Protein AF-A0A535LU01-F1 (afdb_monomer)

Mean predicted aligned error: 2.34 Å

Nearest PDB structures (foldseek):
  4bof-assembly4_D-2  TM=9.671E-01  e=2.432E-03  Streptococcus pyogenes
  2aci-assembly3_B  TM=9.410E-01  e=3.688E-03  Pseudomonas aeruginosa
  2abr-assembly1_C  TM=9.413E-01  e=8.482E-03  Pseudomonas aeruginosa
  2aaf-assembly2_B  TM=9.507E-01  e=1.200E-02  Pseudomonas aeruginosa
  8dpk-assembly2_D  TM=8.501E-01  e=6.272E-01  Trypanosoma brucei

Solvent-accessible surface area (backbone atoms only — not comparable to full-atom values): 3959 Å² total; per-residue (Å²): 102,68,96,73,44,48,83,31,56,26,74,78,49,93,54,29,34,36,31,56,58,94,31,67,67,56,51,48,56,41,42,76,72,64,30,51,77,45,70,45,90,35,70,75,73,14,71,74,66,79,34,38,55,47,73,76,51,78,87,85,78,86,88,132

Foldseek 3Di:
DVLQPLVQWADPDVLEIEWEPPNVVSVVVSVVVPHHYHYDHCPPPDNVVVAIPNNVDDDPDDDD

Radius of gyration: 11.64 Å; Cα contacts (8 Å, |Δi|>4): 90; chains: 1; bounding box: 27×20×30 Å

Secondary structure (DSSP, 8-state):
-TTTTTT--EEEETTEEEEETT-HHHHHHHHHTT-EEEEE--IIIIITTT--TTTT---S----

Sequence (64 aa):
EYATMATNVLALAPRKCLMLEGNPITKRLLEDAGCEVMTYRGNEISLKAEGGPTCLTRPIWREY

pLDDT: mean 96.19, std 3.7, range [73.62, 98.75]

Structure (mmCIF, N/CA/C/O backbone):
data_AF-A0A535LU01-F1
#
_entry.id   AF-A0A535LU01-F1
#
loop_
_atom_site.group_PDB
_atom_site.id
_atom_site.type_symbol
_atom_site.label_atom_id
_atom_site.label_alt_id
_atom_site.label_comp_id
_atom_site.label_asym_id
_atom_site.label_entity_id
_atom_site.label_seq_id
_atom_site.pdbx_PDB_ins_code
_atom_site.Cartn_x
_atom_site.Cartn_y
_atom_site.Cartn_z
_atom_site.occupancy
_atom_site.B_iso_or_equiv
_atom_site.auth_seq_id
_atom_site.auth_comp_id
_atom_site.auth_asym_id
_atom_site.auth_atom_id
_atom_site.pdbx_PDB_model_num
ATOM 1 N N . GLU A 1 1 ? 2.069 -8.054 -9.460 1.00 93.75 1 GLU A N 1
ATOM 2 C CA . GLU A 1 1 ? 2.559 -6.658 -9.549 1.00 93.75 1 GLU A CA 1
ATOM 3 C C . GLU A 1 1 ? 3.734 -6.417 -8.583 1.00 93.75 1 GLU A C 1
ATOM 5 O O . GLU A 1 1 ? 3.774 -5.445 -7.847 1.00 93.75 1 GLU A O 1
ATOM 10 N N . TYR A 1 2 ? 4.725 -7.317 -8.548 1.00 90.69 2 TYR A N 1
ATOM 11 C CA . TYR A 1 2 ? 5.798 -7.229 -7.545 1.00 90.69 2 TYR A CA 1
ATOM 12 C C . TYR A 1 2 ? 6.773 -6.071 -7.819 1.00 90.69 2 TYR A C 1
ATOM 14 O O . TYR A 1 2 ? 7.082 -5.301 -6.917 1.00 90.69 2 TYR A O 1
ATOM 22 N N . ALA A 1 3 ? 7.191 -5.901 -9.080 1.00 91.88 3 ALA A N 1
ATOM 23 C CA . ALA A 1 3 ? 8.140 -4.863 -9.499 1.00 91.88 3 ALA A CA 1
ATOM 24 C C . ALA A 1 3 ? 7.645 -3.422 -9.256 1.00 91.88 3 ALA A C 1
ATOM 26 O O . ALA A 1 3 ? 8.438 -2.492 -9.214 1.00 91.88 3 ALA A O 1
ATOM 27 N N . THR A 1 4 ? 6.338 -3.233 -9.073 1.00 94.00 4 THR A N 1
ATOM 28 C CA . THR A 1 4 ? 5.682 -1.944 -8.802 1.00 94.00 4 THR A CA 1
ATOM 29 C C . THR A 1 4 ? 5.338 -1.768 -7.318 1.00 94.00 4 THR A C 1
ATOM 31 O O . THR A 1 4 ? 4.492 -0.949 -6.958 1.00 94.00 4 THR A O 1
ATOM 34 N N . MET A 1 5 ? 6.006 -2.538 -6.447 1.00 94.62 5 MET A N 1
ATOM 35 C CA . MET A 1 5 ? 5.883 -2.506 -4.985 1.00 94.62 5 MET A CA 1
ATOM 36 C C . MET A 1 5 ? 4.472 -2.808 -4.459 1.00 94.62 5 MET A C 1
ATOM 38 O O . MET A 1 5 ? 4.090 -2.310 -3.402 1.00 94.62 5 MET A O 1
ATOM 42 N N . ALA A 1 6 ? 3.691 -3.647 -5.147 1.00 96.19 6 ALA A N 1
ATOM 43 C CA . ALA A 1 6 ? 2.315 -3.936 -4.734 1.00 96.19 6 ALA A CA 1
ATOM 44 C C . ALA A 1 6 ? 2.188 -4.549 -3.330 1.00 96.19 6 ALA A C 1
ATOM 46 O O . ALA A 1 6 ? 1.158 -4.400 -2.684 1.00 96.19 6 ALA A O 1
ATOM 47 N N . THR A 1 7 ? 3.226 -5.230 -2.839 1.00 95.56 7 THR A N 1
ATOM 48 C CA . THR A 1 7 ? 3.250 -5.817 -1.489 1.00 95.56 7 THR A CA 1
ATOM 49 C C . THR A 1 7 ? 3.518 -4.786 -0.392 1.00 95.56 7 THR A C 1
ATOM 51 O O . THR A 1 7 ? 3.333 -5.084 0.788 1.00 95.56 7 THR A O 1
ATOM 54 N N . ASN A 1 8 ? 3.936 -3.570 -0.750 1.00 97.62 8 ASN A N 1
ATOM 55 C CA . ASN A 1 8 ? 4.203 -2.499 0.196 1.00 97.62 8 ASN A CA 1
ATOM 56 C C . ASN A 1 8 ? 2.9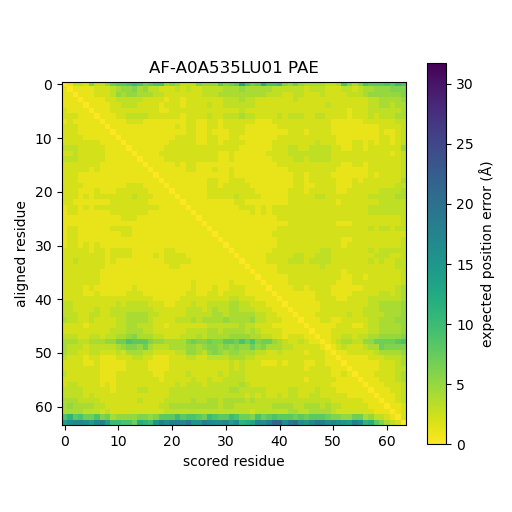00 -1.755 0.531 1.00 97.62 8 ASN A C 1
ATOM 58 O O . ASN A 1 8 ? 2.568 -0.722 -0.050 1.00 97.62 8 ASN A O 1
ATOM 62 N N . VAL A 1 9 ? 2.132 -2.339 1.449 1.00 98.12 9 VAL A N 1
ATOM 63 C CA . VAL A 1 9 ? 0.803 -1.865 1.851 1.00 98.12 9 VAL A CA 1
ATOM 64 C C . VAL A 1 9 ? 0.838 -1.484 3.326 1.00 98.12 9 VAL A C 1
ATOM 66 O O . VAL A 1 9 ? 1.086 -2.322 4.193 1.00 98.12 9 VAL A O 1
ATOM 69 N N . LEU A 1 10 ? 0.585 -0.213 3.628 1.00 98.50 10 LEU A N 1
ATOM 70 C CA . LEU A 1 10 ? 0.570 0.296 4.994 1.00 98.50 10 LEU A CA 1
ATOM 71 C C . LEU A 1 10 ? -0.817 0.129 5.610 1.00 98.50 10 LEU A C 1
ATOM 73 O O . LEU A 1 10 ? -1.767 0.790 5.199 1.00 98.50 10 LEU A O 1
ATOM 77 N N . ALA A 1 11 ? -0.928 -0.714 6.636 1.00 98.06 11 ALA A N 1
ATOM 78 C CA . ALA A 1 11 ? -2.135 -0.813 7.449 1.00 98.06 11 ALA A CA 1
ATOM 79 C C . ALA A 1 11 ? -2.261 0.408 8.375 1.00 98.06 11 ALA A C 1
ATOM 81 O O . ALA A 1 11 ? -1.378 0.660 9.208 1.00 98.06 11 ALA A O 1
ATOM 82 N N . LEU A 1 12 ? -3.370 1.134 8.238 1.00 97.19 12 LEU A N 1
ATOM 83 C CA . LEU A 1 12 ? -3.704 2.319 9.033 1.00 97.19 12 LEU A CA 1
ATOM 84 C C . LEU A 1 12 ? -4.626 1.963 10.206 1.00 97.19 12 LEU A C 1
ATOM 86 O O . LEU A 1 12 ? -4.436 2.462 11.309 1.00 97.19 12 LEU A O 1
ATOM 90 N N . ALA A 1 13 ? -5.567 1.048 9.978 1.00 97.38 13 ALA A N 1
ATOM 91 C CA . ALA A 1 13 ? -6.468 0.464 10.972 1.00 97.38 13 ALA A CA 1
ATOM 92 C C . ALA A 1 13 ? -6.872 -0.952 10.507 1.00 97.38 13 ALA A C 1
ATOM 94 O O . ALA A 1 13 ? -6.543 -1.328 9.372 1.00 97.38 13 ALA A O 1
ATOM 95 N N . PRO A 1 14 ? -7.583 -1.761 11.317 1.00 97.44 14 PRO A N 1
ATOM 96 C CA . PRO A 1 14 ? -8.154 -3.015 10.837 1.00 97.44 14 PRO A CA 1
ATOM 97 C C . PRO A 1 14 ? -8.950 -2.788 9.548 1.00 97.44 14 PRO A C 1
ATOM 99 O O . PRO A 1 14 ? -9.835 -1.937 9.501 1.00 97.44 14 PRO A O 1
ATOM 102 N N . ARG A 1 15 ? -8.599 -3.527 8.489 1.00 97.56 15 ARG A N 1
ATOM 103 C CA . ARG A 1 15 ? -9.220 -3.427 7.154 1.00 97.56 15 ARG A CA 1
ATOM 104 C C . ARG A 1 15 ? -9.119 -2.051 6.480 1.00 97.56 15 ARG A C 1
ATOM 106 O O . ARG A 1 15 ? -9.833 -1.820 5.517 1.00 97.56 15 ARG A O 1
ATOM 113 N N . LYS A 1 16 ? -8.222 -1.160 6.913 1.00 98.56 16 LYS A N 1
ATOM 114 C CA . LYS A 1 16 ? -7.946 0.112 6.224 1.00 98.56 16 LYS A CA 1
ATOM 115 C C . LYS A 1 16 ? -6.474 0.215 5.875 1.00 98.56 16 LYS A C 1
ATOM 117 O O . LYS A 1 16 ? -5.623 0.131 6.768 1.00 98.56 16 LYS A O 1
ATOM 122 N N . CYS A 1 17 ? -6.157 0.418 4.602 1.00 98.56 17 CYS A N 1
ATOM 123 C CA . CYS A 1 17 ? -4.771 0.480 4.160 1.00 98.56 17 CYS A CA 1
ATOM 124 C C . CYS A 1 17 ? -4.495 1.554 3.107 1.00 98.56 17 CYS A C 1
ATOM 126 O O . CYS A 1 17 ? -5.392 2.041 2.423 1.00 98.56 17 CYS A O 1
ATOM 128 N N . LEU A 1 18 ? -3.216 1.917 3.005 1.00 98.62 18 LEU A N 1
ATOM 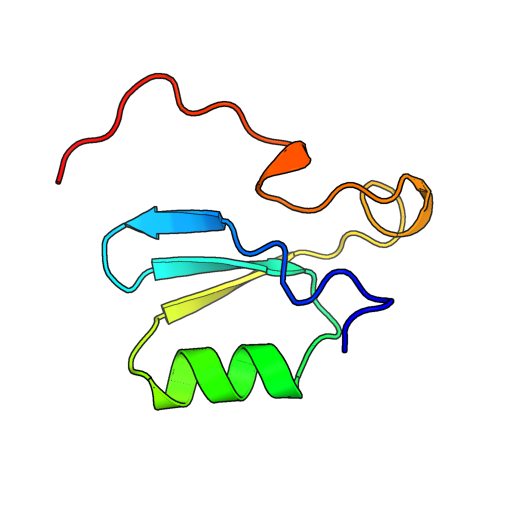129 C CA . LEU A 1 18 ? -2.657 2.797 1.989 1.00 98.62 18 LEU A CA 1
ATOM 130 C C . LEU A 1 18 ? -1.655 2.010 1.141 1.00 98.62 18 LEU A C 1
ATOM 132 O O . LEU A 1 18 ? -0.751 1.371 1.686 1.00 98.62 18 LEU A O 1
ATOM 136 N N . MET A 1 19 ? -1.785 2.081 -0.180 1.00 98.50 19 MET A N 1
ATOM 137 C CA . MET A 1 19 ? -0.846 1.468 -1.124 1.00 98.50 19 MET A CA 1
ATOM 138 C C . MET A 1 19 ? -0.483 2.413 -2.276 1.00 98.50 19 MET A C 1
ATOM 140 O O . MET A 1 19 ? -1.096 3.463 -2.458 1.00 98.50 19 MET A O 1
ATOM 144 N N . LEU A 1 20 ? 0.523 2.049 -3.067 1.00 97.56 20 LEU A N 1
ATOM 145 C CA . LEU A 1 20 ? 0.884 2.807 -4.262 1.00 97.56 20 LEU A CA 1
ATOM 146 C C . LEU A 1 20 ? -0.158 2.615 -5.379 1.00 97.56 20 LEU A C 1
ATOM 148 O O . LEU A 1 20 ? -0.597 1.488 -5.634 1.00 97.56 20 LEU A O 1
ATOM 152 N N . GLU A 1 21 ? -0.506 3.697 -6.079 1.00 97.56 21 GLU A N 1
ATOM 153 C CA . GLU A 1 21 ? -1.278 3.629 -7.328 1.00 97.56 21 GLU A CA 1
ATOM 154 C C . GLU A 1 21 ? -0.583 2.770 -8.402 1.00 97.56 21 GLU A C 1
ATOM 156 O O . GLU A 1 21 ? 0.635 2.606 -8.404 1.00 97.56 21 GLU A O 1
ATOM 161 N N . GLY A 1 22 ? -1.359 2.230 -9.346 1.00 96.19 22 GLY A N 1
ATOM 162 C CA . GLY A 1 22 ? -0.824 1.421 -10.451 1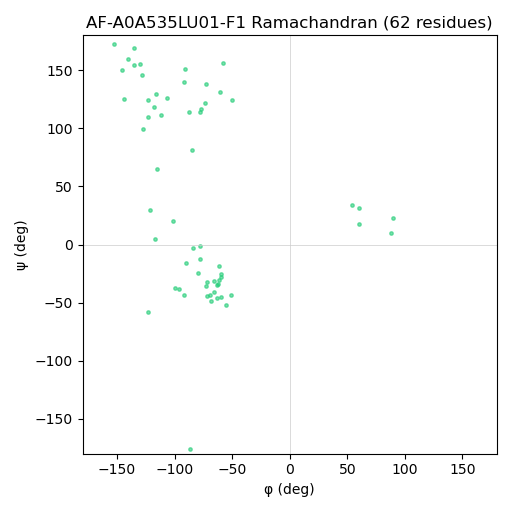.00 96.19 22 GLY A CA 1
ATOM 163 C C . GLY A 1 22 ? -0.685 -0.077 -10.158 1.00 96.19 22 GLY A C 1
ATOM 164 O O . GLY A 1 22 ? -0.119 -0.794 -10.976 1.00 96.19 22 GLY A O 1
ATOM 165 N N . ASN A 1 23 ? -1.240 -0.554 -9.039 1.00 97.81 23 ASN A N 1
ATOM 166 C CA . ASN A 1 23 ? -1.300 -1.973 -8.665 1.00 97.81 23 ASN A CA 1
ATOM 167 C C . ASN A 1 23 ? -2.763 -2.488 -8.605 1.00 97.81 23 ASN A C 1
ATOM 169 O O . ASN A 1 23 ? -3.275 -2.764 -7.513 1.00 97.81 23 ASN A O 1
ATOM 173 N N . PRO A 1 24 ? -3.493 -2.525 -9.743 1.00 98.06 24 PRO A N 1
ATOM 174 C CA . PRO A 1 24 ? -4.917 -2.863 -9.781 1.00 98.06 24 PRO A CA 1
ATOM 175 C C . PRO A 1 24 ? -5.256 -4.280 -9.303 1.00 98.06 24 PRO A C 1
ATOM 177 O O . PRO A 1 24 ? -6.315 -4.456 -8.698 1.00 98.06 24 PRO A O 1
ATOM 180 N N . ILE A 1 25 ? -4.402 -5.284 -9.536 1.00 98.44 25 ILE A N 1
ATOM 181 C CA . ILE A 1 25 ? -4.677 -6.661 -9.089 1.00 98.44 25 ILE A CA 1
ATOM 182 C C . ILE A 1 25 ? -4.614 -6.722 -7.566 1.00 98.44 25 ILE A C 1
ATOM 184 O O . ILE A 1 25 ? -5.538 -7.229 -6.931 1.00 98.44 25 ILE A O 1
ATOM 188 N N . THR A 1 26 ? -3.556 -6.179 -6.965 1.00 98.38 26 THR A N 1
ATOM 189 C CA . THR A 1 26 ? -3.433 -6.181 -5.505 1.00 98.38 26 THR A CA 1
ATOM 190 C C . THR A 1 26 ? -4.504 -5.326 -4.840 1.00 98.38 26 THR A C 1
ATOM 192 O O . THR A 1 26 ? -5.085 -5.775 -3.852 1.00 98.38 26 THR A O 1
ATOM 195 N N . LYS A 1 27 ? -4.825 -4.151 -5.398 1.00 98.62 27 LYS A N 1
ATOM 196 C CA . LYS A 1 27 ? -5.933 -3.321 -4.905 1.00 98.62 27 LYS A CA 1
ATOM 197 C C . LYS A 1 27 ? -7.243 -4.110 -4.885 1.00 98.62 27 LYS A C 1
ATOM 199 O O . LYS A 1 27 ? -7.869 -4.203 -3.834 1.00 98.62 27 LYS A O 1
ATOM 204 N N . ARG A 1 28 ? -7.601 -4.744 -6.006 1.00 98.69 28 ARG A N 1
ATOM 205 C CA . ARG A 1 28 ? -8.828 -5.540 -6.113 1.00 98.69 28 ARG A CA 1
ATOM 206 C C . ARG A 1 28 ? -8.860 -6.688 -5.107 1.00 98.69 28 ARG A C 1
ATOM 208 O O . ARG A 1 28 ? -9.867 -6.874 -4.445 1.00 98.69 28 ARG A O 1
ATOM 215 N N . LEU A 1 29 ? -7.767 -7.437 -4.956 1.00 98.56 29 LEU A N 1
ATOM 216 C CA . LEU A 1 29 ? -7.711 -8.548 -3.998 1.00 98.56 29 LEU A CA 1
ATOM 217 C C . LEU A 1 29 ? -7.878 -8.080 -2.543 1.00 98.56 29 LEU A C 1
ATOM 219 O O . LEU A 1 29 ? -8.471 -8.791 -1.735 1.00 98.56 29 LEU A O 1
ATOM 223 N N . LEU A 1 30 ? -7.366 -6.894 -2.200 1.00 98.62 30 LEU A N 1
ATOM 224 C CA . LEU A 1 30 ? -7.567 -6.289 -0.882 1.00 98.62 30 LEU A CA 1
ATOM 225 C C . LEU A 1 30 ? -9.022 -5.842 -0.683 1.00 98.62 30 LEU A C 1
ATOM 227 O O . LEU A 1 30 ? -9.590 -6.099 0.378 1.00 98.62 30 LEU A O 1
ATOM 231 N N . GLU A 1 31 ? -9.622 -5.211 -1.692 1.00 98.69 31 GLU A N 1
ATOM 232 C CA . GLU A 1 31 ? -11.033 -4.800 -1.677 1.00 98.69 31 GLU A CA 1
ATOM 233 C C . GLU A 1 31 ? -11.971 -6.017 -1.577 1.00 98.69 31 GLU A C 1
ATOM 235 O O . GLU A 1 31 ? -12.843 -6.039 -0.710 1.00 98.69 31 GLU A O 1
ATOM 240 N N . ASP A 1 32 ? -11.732 -7.072 -2.364 1.00 98.75 32 ASP A N 1
ATOM 241 C CA . ASP A 1 32 ? -12.477 -8.342 -2.330 1.00 98.75 32 ASP A CA 1
ATOM 242 C C . ASP A 1 32 ? -12.343 -9.043 -0.963 1.00 98.75 32 ASP A C 1
ATOM 244 O O . ASP A 1 32 ? -13.261 -9.719 -0.498 1.00 98.75 32 ASP A O 1
ATOM 248 N N . ALA A 1 33 ? -11.214 -8.847 -0.273 1.00 98.56 33 ALA A N 1
ATOM 249 C CA . ALA A 1 33 ? -11.007 -9.323 1.091 1.00 98.56 33 ALA A CA 1
ATOM 250 C C . ALA A 1 33 ? -11.690 -8.446 2.162 1.00 98.56 33 ALA A C 1
ATOM 252 O O . ALA A 1 33 ? -11.590 -8.768 3.350 1.00 98.56 33 ALA A O 1
ATOM 253 N N . GLY A 1 34 ? -12.364 -7.357 1.779 1.00 98.62 34 GLY A N 1
ATOM 254 C CA . GLY A 1 34 ? -13.098 -6.455 2.668 1.00 98.62 34 GLY A CA 1
ATOM 255 C C . GLY A 1 34 ? -12.271 -5.301 3.238 1.00 98.62 34 GLY A C 1
ATOM 256 O O . GLY A 1 34 ? -12.603 -4.801 4.312 1.00 98.62 34 GLY A O 1
ATOM 257 N N . CYS A 1 35 ? -11.176 -4.907 2.583 1.00 98.75 35 CYS A N 1
ATOM 258 C CA . CYS A 1 35 ? -10.386 -3.745 2.988 1.00 98.75 35 CYS A CA 1
ATOM 259 C C . CYS A 1 35 ? -10.838 -2.463 2.270 1.00 98.75 35 CYS A C 1
ATOM 261 O O . CYS A 1 35 ? -11.064 -2.457 1.065 1.00 98.75 35 CYS A O 1
ATOM 263 N N . GLU A 1 36 ? -10.875 -1.350 2.999 1.00 98.69 36 GLU A N 1
ATOM 264 C CA . GLU A 1 36 ? -10.878 -0.000 2.439 1.00 98.69 36 GLU A CA 1
ATOM 265 C C . GLU A 1 36 ? -9.451 0.345 1.985 1.00 98.69 36 GLU A C 1
ATOM 267 O O . GLU A 1 36 ? -8.525 0.398 2.804 1.00 98.69 36 GLU A O 1
ATOM 272 N N . VAL A 1 37 ? -9.268 0.559 0.679 1.00 98.69 37 VAL A N 1
ATOM 273 C CA . VAL A 1 37 ? -7.950 0.790 0.073 1.00 98.69 37 VAL A CA 1
ATOM 274 C C . VAL A 1 37 ? -7.826 2.226 -0.425 1.00 98.69 37 VAL A C 1
ATOM 276 O O . VAL A 1 37 ? -8.436 2.616 -1.421 1.00 98.69 37 VAL A O 1
ATOM 279 N N . MET A 1 38 ? -6.973 3.004 0.237 1.00 98.69 38 MET A N 1
ATOM 280 C CA . MET A 1 38 ? -6.521 4.307 -0.247 1.00 98.69 38 MET A CA 1
ATOM 281 C C . MET A 1 38 ? -5.248 4.155 -1.075 1.00 98.69 38 MET A C 1
ATOM 283 O O . MET A 1 38 ? -4.430 3.259 -0.844 1.00 98.69 38 MET A O 1
ATOM 287 N N . THR A 1 39 ? -5.054 5.063 -2.028 1.00 98.44 39 THR A N 1
ATOM 288 C CA . THR A 1 39 ? -3.872 5.066 -2.889 1.00 98.44 39 THR A CA 1
ATOM 289 C C . THR A 1 39 ? -3.213 6.437 -2.955 1.00 98.44 39 THR A C 1
ATOM 291 O O . THR A 1 39 ? -3.870 7.452 -2.734 1.00 98.44 39 THR A O 1
ATOM 294 N N . TYR A 1 40 ? -1.916 6.470 -3.264 1.00 97.69 40 TYR A N 1
ATOM 295 C CA . TYR A 1 40 ? -1.196 7.709 -3.568 1.00 97.69 40 TYR A CA 1
ATOM 296 C C . TYR A 1 40 ? -0.300 7.560 -4.802 1.00 97.69 40 TYR A C 1
ATOM 298 O O . TYR A 1 40 ? 0.187 6.471 -5.128 1.00 97.69 40 TYR A O 1
ATOM 306 N N . ARG A 1 41 ? -0.031 8.691 -5.461 1.00 97.69 41 ARG A N 1
ATOM 307 C CA . ARG A 1 41 ? 0.928 8.799 -6.567 1.00 97.69 41 ARG A CA 1
ATOM 308 C C . ARG A 1 41 ? 2.356 8.838 -6.029 1.00 97.69 41 ARG A C 1
ATOM 310 O O . ARG A 1 41 ? 2.749 9.816 -5.401 1.00 97.69 41 ARG A O 1
ATOM 317 N N . GLY A 1 42 ? 3.153 7.810 -6.316 1.00 95.38 42 GLY A N 1
ATOM 318 C CA . GLY A 1 42 ? 4.546 7.717 -5.852 1.00 95.38 42 GLY A CA 1
ATOM 319 C C . GLY A 1 42 ? 5.582 7.589 -6.967 1.00 95.38 42 GLY A C 1
ATOM 320 O O . GLY A 1 42 ? 6.628 6.985 -6.746 1.00 95.38 42 GLY A O 1
ATOM 321 N N . ASN A 1 43 ? 5.327 8.146 -8.157 1.00 94.88 43 ASN A N 1
ATOM 322 C CA . ASN A 1 43 ? 6.282 8.128 -9.276 1.00 94.88 43 ASN A CA 1
ATOM 323 C C . ASN A 1 43 ? 7.675 8.631 -8.869 1.00 94.88 43 ASN A C 1
ATOM 325 O O . ASN A 1 43 ? 8.677 8.025 -9.229 1.00 94.88 43 ASN A O 1
ATOM 329 N N . GLU A 1 44 ? 7.725 9.717 -8.098 1.00 95.25 44 GLU A N 1
ATOM 330 C CA . GLU A 1 44 ? 8.977 10.379 -7.723 1.00 95.25 44 GLU A CA 1
ATOM 331 C C . GLU A 1 44 ? 9.553 9.855 -6.406 1.00 95.25 44 GLU A C 1
ATOM 333 O O . GLU A 1 44 ? 10.748 9.601 -6.312 1.00 95.25 44 GLU A O 1
ATOM 338 N N . ILE A 1 45 ? 8.700 9.658 -5.398 1.00 93.56 45 ILE A N 1
ATOM 339 C CA . ILE A 1 45 ? 9.134 9.323 -4.032 1.00 93.56 45 ILE A CA 1
ATOM 340 C C . ILE A 1 45 ? 9.248 7.821 -3.767 1.00 93.56 45 ILE A C 1
ATOM 342 O O . ILE A 1 45 ? 9.860 7.427 -2.781 1.00 93.56 45 ILE A O 1
ATOM 346 N N . SER A 1 46 ? 8.655 6.988 -4.625 1.00 95.56 46 SER A N 1
ATOM 347 C CA . SER A 1 46 ? 8.583 5.544 -4.406 1.00 95.56 46 SER A CA 1
ATOM 348 C C . SER A 1 46 ? 9.193 4.760 -5.557 1.00 95.56 46 SER A C 1
ATOM 350 O O . SER A 1 46 ? 10.137 4.019 -5.325 1.00 95.56 46 SER A O 1
ATOM 352 N N . LEU A 1 47 ? 8.718 4.922 -6.798 1.00 93.31 47 LEU A N 1
ATOM 353 C CA . LEU A 1 47 ? 9.183 4.086 -7.920 1.00 93.31 47 LEU A CA 1
ATOM 354 C C . LEU A 1 47 ? 10.664 4.299 -8.266 1.00 93.31 47 LEU A C 1
ATOM 356 O O . LEU A 1 47 ? 11.322 3.359 -8.692 1.00 93.31 47 LEU A O 1
ATOM 360 N N . LYS A 1 48 ? 11.196 5.511 -8.066 1.00 92.88 48 LYS A N 1
ATOM 361 C CA . LYS A 1 48 ? 12.617 5.816 -8.310 1.00 92.88 48 LYS A CA 1
ATOM 362 C C . LYS A 1 48 ? 13.552 5.372 -7.185 1.00 92.88 48 LYS A C 1
ATOM 364 O O . LYS A 1 48 ? 14.738 5.196 -7.433 1.00 92.88 48 LYS A O 1
ATOM 369 N N . ALA A 1 49 ? 13.034 5.252 -5.964 1.00 88.88 49 ALA A N 1
ATOM 370 C CA . ALA A 1 49 ? 13.817 5.009 -4.749 1.00 88.88 49 ALA A CA 1
ATOM 371 C C . ALA A 1 49 ? 13.484 3.665 -4.073 1.00 88.88 49 ALA A C 1
ATOM 373 O O . ALA A 1 49 ? 13.978 3.393 -2.985 1.00 88.88 49 ALA A O 1
ATOM 374 N N . GLU A 1 50 ? 12.623 2.856 -4.699 1.00 91.38 50 GLU A N 1
ATOM 375 C CA . GLU A 1 50 ? 12.181 1.532 -4.241 1.00 91.38 50 GLU A CA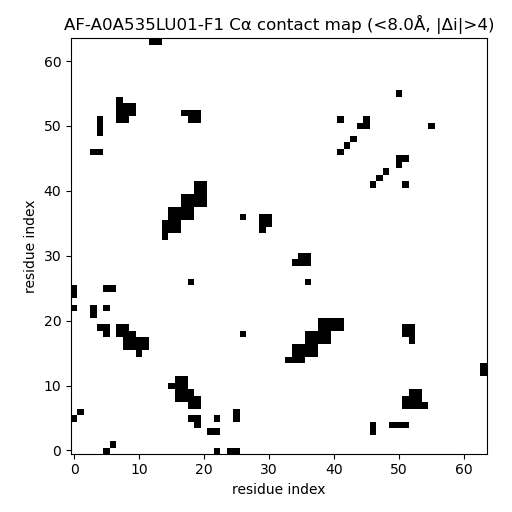 1
ATOM 376 C C . GLU A 1 50 ? 11.598 1.515 -2.810 1.00 91.38 50 GLU A C 1
ATOM 378 O O . GLU A 1 50 ? 11.731 0.544 -2.066 1.00 91.38 50 GLU A O 1
ATOM 383 N N . GLY A 1 51 ? 10.910 2.596 -2.419 1.00 94.06 51 GLY A N 1
ATOM 384 C CA . GLY A 1 51 ? 10.312 2.761 -1.089 1.00 94.06 51 GLY A CA 1
ATOM 385 C C . GLY A 1 51 ? 8.807 3.023 -1.133 1.00 94.06 51 GLY A C 1
ATOM 386 O O . GLY A 1 51 ? 8.371 4.109 -1.514 1.00 94.06 51 GLY A O 1
ATOM 387 N N . GLY A 1 52 ? 7.995 2.051 -0.711 1.00 95.56 52 GLY A N 1
ATOM 388 C CA . GLY A 1 52 ? 6.542 2.214 -0.586 1.00 95.5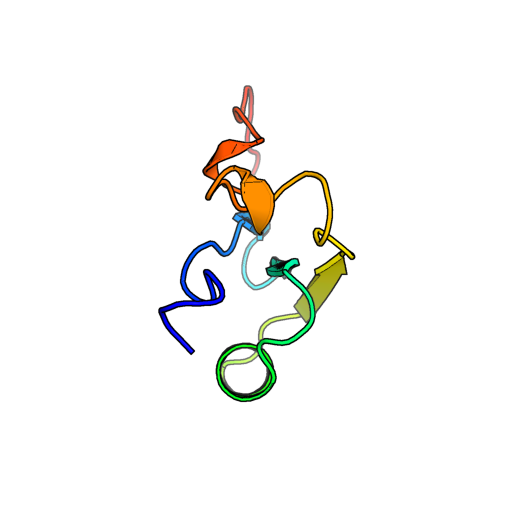6 52 GLY A CA 1
ATOM 389 C C . GLY A 1 52 ? 6.095 2.799 0.766 1.00 95.56 52 GLY A C 1
ATOM 390 O O . GLY A 1 52 ? 6.929 3.132 1.613 1.00 95.56 52 GLY A O 1
ATOM 391 N N . PRO A 1 53 ? 4.780 2.919 1.013 1.00 97.25 53 PRO A N 1
ATOM 392 C CA . PRO A 1 53 ? 4.243 3.611 2.185 1.00 97.25 53 PRO A CA 1
ATOM 393 C C . PRO A 1 53 ? 4.687 3.017 3.531 1.00 97.25 53 PRO A C 1
ATOM 395 O O . PRO A 1 53 ? 4.792 3.763 4.502 1.00 97.25 53 PRO A O 1
ATOM 398 N N . THR A 1 54 ? 4.993 1.719 3.628 1.00 97.44 54 THR A N 1
ATOM 399 C CA . THR A 1 54 ? 5.536 1.130 4.868 1.00 97.44 54 THR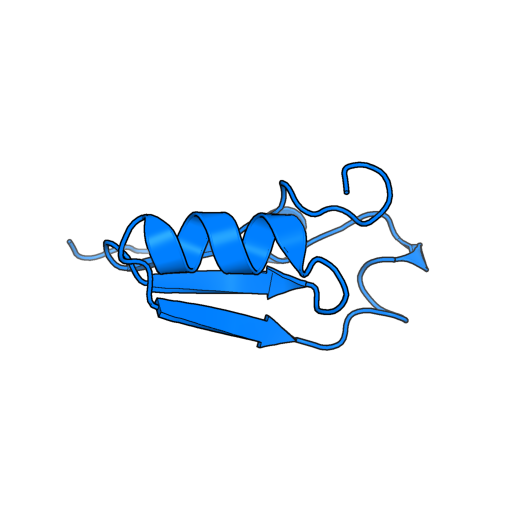 A CA 1
ATOM 400 C C . THR A 1 54 ? 6.988 1.530 5.109 1.00 97.44 54 THR A C 1
ATOM 402 O O 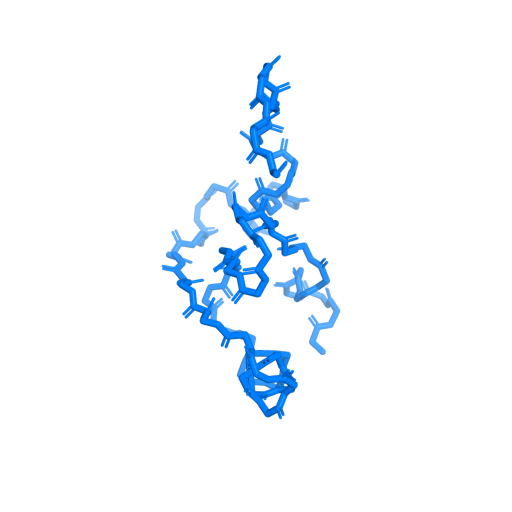. THR A 1 54 ? 7.370 1.756 6.250 1.00 97.44 54 THR A O 1
ATOM 405 N N . CYS A 1 55 ? 7.789 1.664 4.050 1.00 96.75 55 CYS A N 1
ATOM 406 C CA . CYS A 1 55 ? 9.188 2.090 4.134 1.00 96.75 55 CYS A CA 1
ATOM 407 C C . CYS A 1 55 ? 9.306 3.580 4.479 1.00 96.75 55 CYS A C 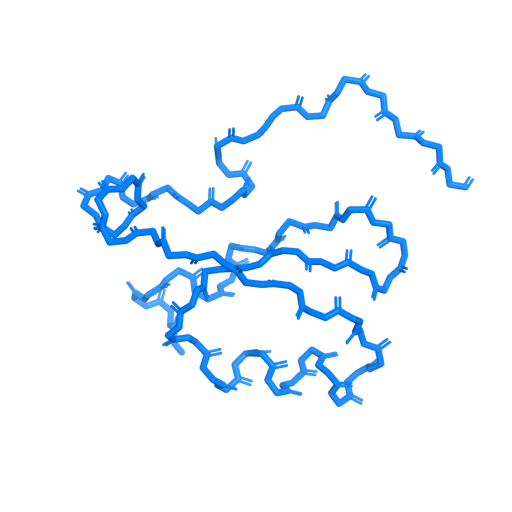1
A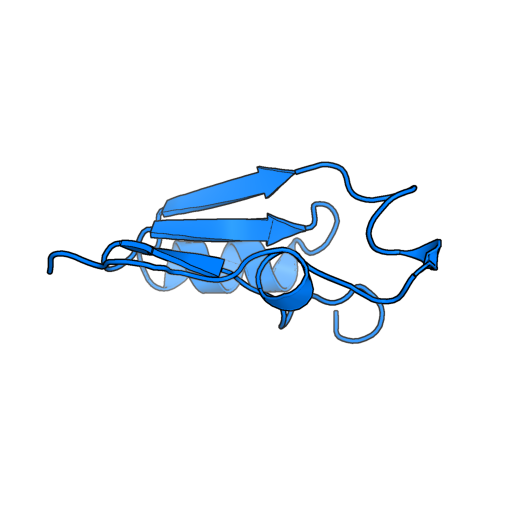TOM 409 O O . CYS A 1 55 ? 10.249 3.990 5.149 1.00 96.75 55 CYS A O 1
ATOM 411 N N . LEU A 1 56 ? 8.344 4.387 4.024 1.00 95.94 56 LEU A N 1
ATOM 412 C CA . LEU A 1 56 ? 8.313 5.839 4.220 1.00 95.94 56 LEU A CA 1
ATOM 413 C C . LEU A 1 56 ? 7.716 6.265 5.568 1.00 95.94 56 LEU A C 1
ATOM 415 O O . LEU A 1 56 ? 7.657 7.458 5.867 1.00 95.94 56 LEU A O 1
ATOM 419 N N . THR A 1 57 ? 7.241 5.320 6.380 1.00 96.50 57 THR A N 1
ATOM 420 C CA . THR A 1 57 ? 6.547 5.619 7.633 1.00 96.50 57 THR A CA 1
ATOM 421 C C . THR A 1 57 ? 7.148 4.856 8.804 1.00 96.50 57 THR A C 1
ATOM 423 O O . THR A 1 57 ? 7.589 3.717 8.690 1.00 96.50 57 THR A O 1
ATOM 426 N N . ARG A 1 58 ? 7.144 5.494 9.978 1.00 97.25 58 ARG A N 1
ATOM 427 C CA . ARG A 1 58 ? 7.552 4.880 11.244 1.00 97.25 58 ARG A CA 1
ATOM 428 C C . ARG A 1 58 ? 6.444 5.092 12.276 1.00 97.25 58 ARG A C 1
ATOM 430 O O . ARG A 1 58 ? 6.362 6.189 12.832 1.00 97.25 58 ARG A O 1
ATOM 437 N N . PRO A 1 59 ? 5.581 4.093 12.529 1.00 95.69 59 PRO A N 1
ATOM 438 C CA . PRO A 1 59 ? 4.527 4.216 13.530 1.00 95.69 59 PRO A CA 1
ATOM 439 C C . PRO A 1 59 ? 5.123 4.466 14.919 1.00 95.69 59 PRO A C 1
ATOM 441 O O . PRO A 1 59 ? 6.035 3.755 15.331 1.00 95.69 59 PRO A O 1
ATOM 444 N N . ILE A 1 60 ? 4.609 5.470 15.630 1.00 97.62 60 ILE A N 1
ATOM 445 C CA . ILE A 1 60 ? 5.029 5.792 17.006 1.00 97.62 60 ILE A CA 1
ATOM 446 C C . ILE A 1 60 ? 4.037 5.227 18.028 1.00 97.62 60 ILE A C 1
ATOM 448 O O . ILE A 1 60 ? 4.435 4.740 19.079 1.00 97.62 60 ILE A O 1
ATOM 452 N N . TRP A 1 61 ? 2.747 5.259 17.695 1.00 96.88 61 TRP A N 1
ATOM 453 C CA . TRP A 1 61 ? 1.654 4.745 18.511 1.00 96.88 61 TRP A CA 1
ATOM 454 C C . TRP A 1 61 ? 0.558 4.176 17.610 1.00 96.88 61 TRP A C 1
ATOM 456 O O . TRP A 1 61 ? 0.385 4.636 16.477 1.00 96.88 61 TRP A O 1
ATOM 466 N N . ARG A 1 62 ? -0.160 3.169 18.105 1.00 96.06 62 ARG A N 1
ATOM 467 C CA . ARG A 1 62 ? -1.264 2.492 17.425 1.00 96.06 62 ARG A CA 1
ATOM 468 C C . ARG A 1 62 ? -2.317 2.120 18.480 1.00 96.06 62 ARG A C 1
ATOM 470 O O . ARG A 1 62 ? -1.971 1.470 19.460 1.00 96.06 62 ARG A O 1
ATOM 477 N N . GLU A 1 63 ? -3.564 2.539 18.287 1.00 89.75 63 GLU A N 1
ATOM 478 C CA . GLU A 1 63 ? -4.718 2.130 19.102 1.00 89.75 63 GLU A CA 1
ATOM 479 C C . GLU A 1 63 ? -5.567 1.158 18.275 1.00 89.75 63 GLU A C 1
ATOM 481 O O . GLU A 1 63 ? -5.888 1.461 17.125 1.00 89.75 63 GLU A O 1
ATOM 486 N N . TYR A 1 64 ? -5.862 -0.027 18.810 1.00 73.62 64 TYR A N 1
ATOM 487 C CA . TYR A 1 64 ? -6.707 -1.033 18.157 1.00 73.62 64 TYR A CA 1
ATOM 488 C C . TYR A 1 64 ? -7.695 -1.615 19.145 1.00 73.62 64 TYR A C 1
ATOM 490 O O . TYR A 1 64 ? -7.245 -1.949 20.264 1.00 73.62 64 TYR A O 1
#